Protein AF-U1FD14-F1 (afdb_monomer)

Structure (mmCIF, N/CA/C/O backbone):
data_AF-U1FD14-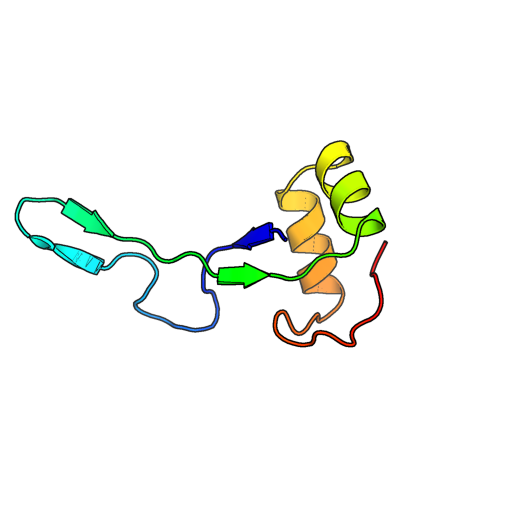F1
#
_entry.id   AF-U1FD14-F1
#
loop_
_atom_site.group_PDB
_atom_site.id
_atom_site.type_symbol
_atom_site.label_atom_id
_atom_site.label_alt_id
_atom_site.label_comp_id
_atom_site.label_asym_id
_atom_site.label_entity_id
_atom_site.label_seq_id
_atom_site.pdbx_PDB_ins_code
_atom_site.Cartn_x
_atom_site.Cartn_y
_atom_site.Cartn_z
_atom_site.occupancy
_atom_site.B_iso_or_equiv
_atom_site.auth_seq_id
_atom_site.auth_comp_id
_atom_site.auth_asym_id
_atom_site.auth_atom_id
_atom_site.pdbx_PDB_model_num
ATOM 1 N N . LEU A 1 1 ? 6.699 -4.920 1.133 1.00 82.31 1 LEU A N 1
ATOM 2 C CA . LEU A 1 1 ? 5.297 -4.615 1.507 1.00 82.31 1 LEU A CA 1
ATOM 3 C C . LEU A 1 1 ? 5.231 -3.148 1.899 1.00 82.31 1 LEU A C 1
ATOM 5 O O . LEU A 1 1 ? 6.144 -2.698 2.580 1.00 82.31 1 LEU A O 1
ATOM 9 N N . MET A 1 2 ? 4.190 -2.434 1.484 1.00 87.38 2 MET A N 1
ATOM 10 C CA . MET A 1 2 ? 3.886 -1.067 1.914 1.00 87.38 2 MET A CA 1
ATOM 11 C C . MET A 1 2 ? 2.537 -1.052 2.632 1.00 87.38 2 MET A C 1
ATOM 13 O O . MET A 1 2 ? 1.622 -1.757 2.215 1.00 87.38 2 MET A O 1
ATOM 17 N N . TRP A 1 3 ? 2.406 -0.265 3.699 1.00 86.38 3 TRP A N 1
ATOM 18 C CA . TRP A 1 3 ? 1.129 -0.068 4.385 1.00 86.38 3 TRP A CA 1
ATOM 19 C C . TRP A 1 3 ? 0.451 1.185 3.850 1.00 86.38 3 TRP A C 1
ATOM 21 O O . TRP A 1 3 ? 1.058 2.253 3.846 1.00 86.38 3 TRP A O 1
ATOM 31 N N . VAL A 1 4 ? -0.791 1.047 3.397 1.00 81.75 4 VAL A N 1
ATOM 32 C CA . VAL A 1 4 ? -1.572 2.144 2.824 1.00 81.75 4 VAL A CA 1
ATOM 33 C C . VAL A 1 4 ? -2.953 2.237 3.455 1.00 81.75 4 VAL A C 1
ATOM 35 O O . VAL A 1 4 ? -3.467 1.254 3.994 1.00 81.75 4 VAL A O 1
ATOM 38 N N . HIS A 1 5 ? -3.577 3.411 3.368 1.00 79.00 5 HIS A N 1
ATOM 39 C CA . HIS A 1 5 ? -4.978 3.549 3.751 1.00 79.00 5 HIS A CA 1
ATOM 40 C C . HIS A 1 5 ? -5.872 2.661 2.866 1.00 79.00 5 HIS A C 1
ATOM 42 O O . HIS A 1 5 ? -5.610 2.507 1.674 1.00 79.00 5 HIS A O 1
ATOM 48 N N . PRO A 1 6 ? -6.937 2.059 3.416 1.00 71.62 6 PRO A N 1
ATOM 49 C CA . PRO A 1 6 ? -7.843 1.205 2.664 1.00 71.62 6 PRO A CA 1
ATOM 50 C C . PRO A 1 6 ? -8.799 2.057 1.820 1.00 71.62 6 PRO A C 1
ATOM 52 O O . PRO A 1 6 ? -9.966 2.239 2.156 1.00 71.62 6 PRO A O 1
ATOM 55 N N . PHE A 1 7 ? -8.308 2.571 0.694 1.00 67.12 7 PHE A N 1
ATOM 56 C CA . PHE A 1 7 ? -9.063 3.451 -0.209 1.00 67.12 7 PHE A CA 1
ATOM 57 C C . PHE A 1 7 ? -10.314 2.781 -0.805 1.00 67.12 7 PHE A C 1
ATOM 59 O O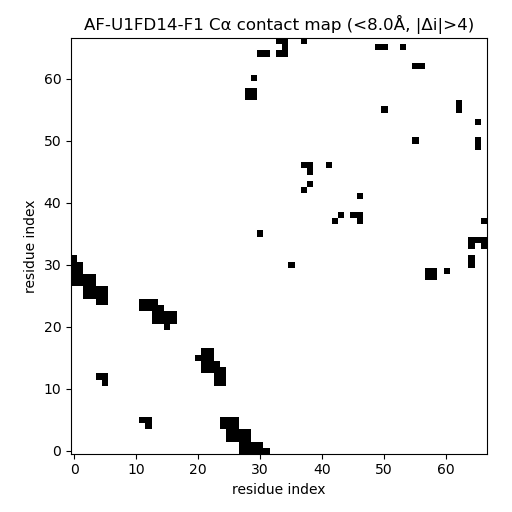 . PHE A 1 7 ? -11.237 3.455 -1.252 1.00 67.12 7 PHE A O 1
ATOM 66 N N . THR A 1 8 ? -10.347 1.445 -0.825 1.00 63.31 8 THR A N 1
ATOM 67 C CA . THR A 1 8 ? -11.406 0.642 -1.451 1.00 63.31 8 THR A CA 1
ATOM 68 C C . THR A 1 8 ? -12.560 0.289 -0.510 1.00 63.31 8 THR A C 1
ATOM 70 O O . THR A 1 8 ? -13.561 -0.255 -0.971 1.00 63.31 8 THR A O 1
ATOM 73 N N . ALA A 1 9 ? -12.440 0.554 0.795 1.00 65.25 9 ALA A N 1
ATOM 74 C CA . ALA A 1 9 ? -13.438 0.188 1.798 1.00 65.25 9 ALA A CA 1
ATOM 75 C C . ALA A 1 9 ? -13.842 1.4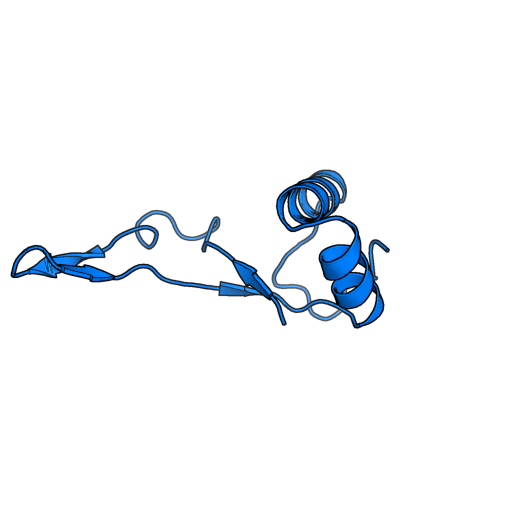18 2.622 1.00 65.25 9 ALA A C 1
ATOM 77 O O . ALA A 1 9 ? -13.311 1.671 3.705 1.00 65.25 9 ALA A O 1
ATOM 78 N N . GLY A 1 10 ? -14.786 2.198 2.085 1.00 62.25 10 GLY A N 1
ATOM 79 C CA . GLY A 1 10 ? -15.350 3.352 2.787 1.00 62.25 10 GLY A CA 1
ATOM 80 C C . GLY A 1 10 ? -15.900 2.955 4.163 1.00 62.25 10 GLY A C 1
ATOM 81 O O . GLY A 1 10 ? -16.627 1.970 4.274 1.00 62.25 10 GLY A O 1
ATOM 82 N N . GLY A 1 11 ? -15.530 3.708 5.204 1.00 66.31 11 GLY A N 1
ATOM 83 C CA . GLY A 1 11 ? -15.918 3.452 6.599 1.00 66.31 11 GLY A CA 1
ATOM 84 C C . GLY A 1 11 ? -14.877 2.711 7.449 1.00 66.31 11 GLY A C 1
ATOM 85 O O . GLY A 1 11 ? -15.109 2.510 8.638 1.00 66.31 11 GLY A O 1
ATOM 86 N N . LEU A 1 12 ? -13.732 2.320 6.872 1.00 69.75 12 LEU A N 1
ATOM 87 C CA . LEU A 1 12 ? -12.580 1.763 7.603 1.00 69.75 12 LEU A CA 1
ATOM 88 C C . LEU A 1 12 ? -11.420 2.764 7.760 1.00 69.75 12 LEU A C 1
ATOM 90 O O . LEU A 1 12 ? -10.318 2.395 8.164 1.00 69.75 12 LEU A O 1
ATOM 94 N N . ASP A 1 13 ? -11.634 4.034 7.439 1.00 71.06 13 ASP A N 1
ATOM 95 C CA . ASP A 1 13 ? -10.642 5.088 7.643 1.00 71.06 13 ASP A CA 1
ATOM 96 C C . ASP A 1 13 ? -10.463 5.401 9.133 1.00 71.06 13 ASP A C 1
ATOM 98 O O . ASP A 1 13 ? -9.333 5.545 9.605 1.00 71.06 13 ASP A O 1
ATOM 102 N N . ARG A 1 14 ? -11.571 5.462 9.882 1.00 79.75 14 ARG A N 1
ATOM 103 C CA . ARG A 1 14 ? -11.568 5.787 11.306 1.00 79.75 14 ARG A CA 1
ATOM 104 C C . ARG A 1 14 ? -12.817 5.246 12.003 1.00 79.75 14 ARG A C 1
ATOM 106 O O . ARG A 1 14 ? -13.898 5.815 11.896 1.00 79.75 14 ARG A O 1
ATOM 113 N N . VAL A 1 15 ? -12.652 4.171 12.767 1.00 85.12 15 VAL A N 1
ATOM 114 C CA . VAL A 1 15 ? -13.731 3.557 13.554 1.00 85.12 15 VAL A CA 1
ATOM 115 C C . VAL A 1 15 ? -13.581 3.968 15.016 1.00 85.12 15 VAL A C 1
ATOM 117 O O . VAL A 1 15 ? -12.525 3.756 15.613 1.00 85.12 15 VAL A O 1
ATOM 120 N N . ASP A 1 16 ? -14.623 4.577 15.581 1.00 89.38 16 ASP A N 1
ATOM 121 C CA . ASP A 1 16 ? -14.714 4.880 1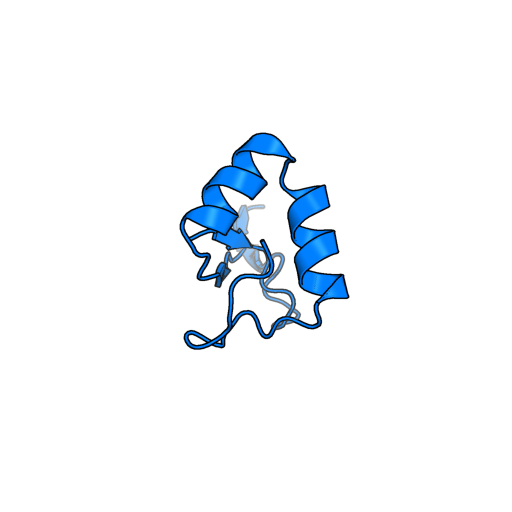7.015 1.00 89.38 16 ASP A CA 1
ATOM 122 C C . ASP A 1 16 ? -14.934 3.581 17.805 1.00 89.38 16 ASP A C 1
ATOM 124 O O . ASP A 1 16 ? -15.804 2.780 17.454 1.00 89.38 16 ASP A O 1
ATOM 128 N N . VAL A 1 17 ? -14.137 3.360 18.851 1.00 91.75 17 VAL A N 1
ATOM 129 C CA . VAL A 1 17 ? -14.237 2.183 19.734 1.00 91.75 17 VAL A CA 1
ATOM 130 C C . VAL A 1 17 ? -14.625 2.551 21.171 1.00 91.75 17 VAL A C 1
ATOM 132 O O . VAL A 1 17 ? -14.562 1.702 22.058 1.00 91.75 17 VAL A O 1
ATOM 135 N N . GLY A 1 18 ? -15.065 3.790 21.397 1.00 92.44 18 GLY A N 1
ATOM 136 C CA . GLY A 1 18 ? -15.408 4.328 22.710 1.00 92.44 18 GLY A CA 1
ATOM 137 C C . GLY A 1 18 ? -14.239 5.046 23.383 1.00 92.44 18 GLY A C 1
ATOM 138 O O . GLY A 1 18 ? -13.101 5.011 22.920 1.00 92.44 18 GLY A O 1
ATOM 139 N N . ASP A 1 19 ? -14.533 5.744 24.482 1.00 92.69 19 ASP A N 1
ATOM 140 C CA . ASP A 1 19 ? -13.551 6.448 25.324 1.00 92.69 19 ASP A CA 1
ATOM 141 C C . ASP A 1 19 ? -12.645 7.452 24.577 1.00 92.69 19 ASP A C 1
ATOM 143 O O . ASP A 1 19 ? -11.529 7.752 25.001 1.00 92.69 19 ASP A O 1
ATOM 147 N N . GLY A 1 20 ? -13.123 7.995 23.452 1.00 91.19 20 GLY A N 1
ATOM 148 C CA . GLY A 1 20 ? -12.353 8.907 22.599 1.00 91.19 20 GLY A CA 1
ATOM 149 C C . GLY A 1 20 ? -11.242 8.223 21.793 1.00 91.19 20 GLY A C 1
ATOM 150 O O . GLY A 1 20 ? -10.399 8.912 21.211 1.00 91.19 20 GLY A O 1
ATOM 151 N N . LEU A 1 21 ? -11.228 6.889 21.749 1.00 91.31 21 LEU A N 1
ATOM 152 C CA . LEU A 1 21 ? -10.275 6.093 20.990 1.00 91.31 21 LEU A CA 1
ATOM 153 C C . LEU A 1 21 ? -10.806 5.789 19.592 1.00 91.31 21 LEU A C 1
ATOM 155 O O . LEU A 1 21 ? -11.972 5.461 19.385 1.00 91.31 21 LEU A O 1
ATOM 159 N N . PHE A 1 22 ? -9.896 5.841 18.625 1.00 89.19 22 PHE A N 1
ATOM 160 C CA . PHE A 1 22 ? -10.188 5.507 17.241 1.00 89.19 22 PHE A CA 1
ATOM 161 C C . PHE A 1 22 ? -9.178 4.500 16.724 1.00 89.19 22 PHE A C 1
ATOM 163 O O . PHE A 1 22 ? -7.975 4.636 16.957 1.00 89.19 22 PHE A O 1
ATOM 170 N N . VAL A 1 23 ? -9.669 3.529 15.966 1.00 87.00 23 VAL A N 1
ATOM 171 C CA . VAL A 1 23 ? -8.831 2.613 15.198 1.00 87.00 23 VAL A CA 1
ATOM 172 C C . VAL A 1 23 ? -8.890 2.995 13.725 1.00 87.00 23 VAL A C 1
ATOM 174 O O . VAL A 1 23 ? -9.944 3.358 13.203 1.00 87.00 23 VAL A O 1
ATOM 177 N N . HIS A 1 24 ? -7.745 2.924 13.056 1.00 83.50 24 HIS A N 1
ATOM 178 C CA . HIS A 1 24 ? -7.657 3.026 11.605 1.00 83.50 24 HIS A CA 1
ATOM 179 C C . HIS A 1 24 ? -7.092 1.715 11.069 1.00 83.50 24 HIS A C 1
ATOM 181 O O . HIS A 1 24 ? -6.299 1.045 11.735 1.00 83.50 24 HIS A O 1
ATOM 187 N N . TRP A 1 25 ? -7.519 1.343 9.871 1.00 83.94 25 TRP A N 1
ATOM 188 C CA . TRP A 1 25 ? -7.069 0.125 9.216 1.00 83.94 25 TRP A CA 1
ATOM 189 C C . TRP A 1 25 ? -5.960 0.460 8.221 1.00 83.94 25 TRP A C 1
ATOM 191 O O . TRP A 1 25 ? -5.953 1.537 7.625 1.00 83.94 25 TRP A O 1
ATOM 201 N N . LEU A 1 26 ? -5.023 -0.468 8.039 1.00 85.00 26 LEU A N 1
ATOM 202 C CA . LEU A 1 26 ? -3.976 -0.379 7.027 1.00 85.00 26 LEU A CA 1
ATOM 203 C C . LEU A 1 26 ? -4.059 -1.603 6.122 1.00 85.00 26 LEU A C 1
ATOM 205 O O . LEU A 1 26 ? -4.134 -2.739 6.591 1.00 85.00 26 LEU A O 1
ATOM 209 N N . MET A 1 27 ? -4.038 -1.365 4.816 1.00 83.81 27 MET A N 1
ATOM 210 C CA . MET A 1 27 ? -3.944 -2.406 3.806 1.00 83.81 27 MET A CA 1
ATOM 211 C C . MET A 1 27 ? -2.471 -2.659 3.482 1.00 83.81 27 MET A C 1
ATOM 213 O O . MET A 1 27 ? -1.714 -1.729 3.207 1.00 83.81 27 MET A O 1
ATOM 217 N N . GLY A 1 28 ? -2.064 -3.927 3.508 1.00 85.81 28 GLY A N 1
ATOM 218 C CA . GLY A 1 28 ? -0.746 -4.336 3.038 1.00 85.81 28 GLY A CA 1
ATOM 219 C C . GLY A 1 28 ? -0.734 -4.432 1.516 1.00 85.81 28 GLY A C 1
ATOM 220 O O . GLY A 1 28 ? -1.306 -5.363 0.956 1.00 85.81 28 GLY A O 1
ATOM 221 N N . MET A 1 29 ? -0.063 -3.495 0.853 1.00 86.56 29 MET A N 1
ATOM 222 C CA . MET A 1 29 ? 0.132 -3.498 -0.591 1.00 86.56 29 MET A CA 1
ATOM 223 C C . MET A 1 29 ? 1.461 -4.189 -0.953 1.00 86.56 29 MET A C 1
ATOM 225 O O . MET A 1 29 ? 2.531 -3.790 -0.462 1.00 86.56 29 MET A O 1
ATOM 229 N N . PRO A 1 30 ? 1.442 -5.212 -1.822 1.00 87.19 30 PRO A N 1
ATOM 230 C CA . PRO A 1 30 ? 2.656 -5.813 -2.350 1.00 87.19 30 PRO A CA 1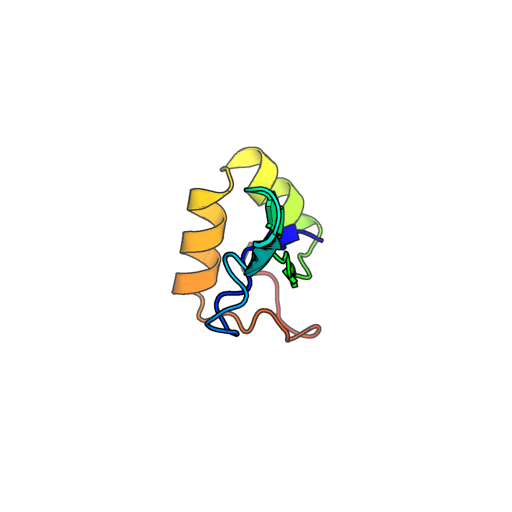
ATOM 231 C C . PRO A 1 30 ? 3.390 -4.816 -3.261 1.00 87.19 30 PRO A C 1
ATOM 233 O O . PRO A 1 30 ? 2.817 -4.236 -4.188 1.00 87.19 30 PRO A O 1
ATOM 236 N N . ILE A 1 31 ? 4.681 -4.640 -2.991 1.00 91.19 31 ILE A N 1
ATOM 237 C CA . ILE A 1 31 ? 5.609 -3.860 -3.815 1.00 91.19 31 ILE A CA 1
ATOM 238 C C . ILE A 1 31 ? 6.838 -4.710 -4.108 1.00 91.19 31 ILE A C 1
ATOM 240 O O . ILE A 1 31 ? 7.224 -5.540 -3.275 1.00 91.19 31 ILE A O 1
ATOM 244 N N . THR A 1 32 ? 7.433 -4.506 -5.277 1.00 91.62 32 THR A N 1
ATOM 245 C CA . THR A 1 32 ? 8.703 -5.135 -5.646 1.00 91.62 32 THR A CA 1
ATOM 246 C C . THR A 1 32 ? 9.869 -4.489 -4.890 1.00 91.62 32 THR A C 1
ATOM 248 O O . THR A 1 32 ? 9.732 -3.432 -4.270 1.00 91.62 32 THR A O 1
ATOM 251 N N . GLU A 1 33 ? 11.047 -5.112 -4.941 1.00 93.75 33 GLU A N 1
ATOM 252 C CA . GLU A 1 33 ? 12.254 -4.527 -4.346 1.00 93.75 33 GLU A CA 1
ATOM 253 C C . GLU A 1 33 ? 12.686 -3.235 -5.062 1.00 93.75 33 GLU A C 1
ATOM 255 O O . GLU A 1 33 ? 13.084 -2.272 -4.410 1.00 93.75 33 GLU A O 1
ATOM 260 N N . ALA A 1 34 ? 12.537 -3.174 -6.390 1.00 94.44 34 ALA A N 1
ATOM 261 C CA . ALA A 1 34 ? 12.803 -1.961 -7.166 1.00 94.44 34 ALA A CA 1
ATOM 262 C C . ALA A 1 34 ? 11.882 -0.808 -6.735 1.00 94.44 34 ALA A C 1
ATOM 264 O O . ALA A 1 34 ? 12.330 0.323 -6.549 1.00 94.44 34 ALA A O 1
ATOM 265 N N . GLU A 1 35 ? 10.608 -1.112 -6.494 1.00 94.12 35 GLU A N 1
ATOM 266 C CA . GLU A 1 35 ? 9.636 -0.150 -5.981 1.00 94.12 35 GLU A CA 1
ATOM 267 C C . GLU A 1 35 ? 9.949 0.302 -4.554 1.00 94.12 35 GLU A C 1
ATOM 269 O O . GLU A 1 35 ? 9.812 1.487 -4.266 1.00 94.12 35 GLU A O 1
ATOM 274 N N . ARG A 1 36 ? 10.427 -0.595 -3.677 1.00 94.50 36 ARG A N 1
ATOM 275 C CA . ARG A 1 36 ? 10.893 -0.225 -2.328 1.00 94.50 36 ARG A CA 1
ATOM 276 C C . ARG A 1 36 ? 12.051 0.770 -2.395 1.00 94.50 36 ARG A C 1
ATOM 278 O O . ARG A 1 36 ? 11.995 1.809 -1.745 1.00 94.50 36 ARG A O 1
ATOM 285 N N . ILE A 1 37 ? 13.072 0.477 -3.199 1.00 96.50 37 ILE A N 1
ATOM 286 C CA . ILE A 1 37 ? 14.247 1.348 -3.364 1.00 96.50 37 ILE A CA 1
ATOM 287 C C . ILE A 1 37 ? 13.829 2.713 -3.926 1.00 96.50 37 ILE A C 1
ATOM 289 O O . ILE A 1 37 ? 14.282 3.762 -3.459 1.00 96.50 37 ILE 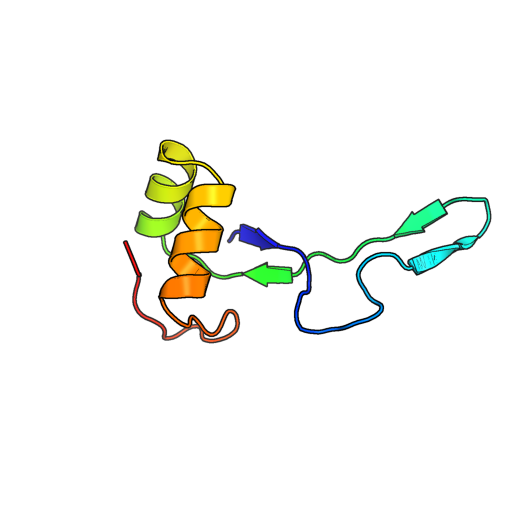A O 1
ATOM 293 N N . TRP A 1 38 ? 12.938 2.715 -4.918 1.00 95.94 38 TRP A N 1
ATOM 294 C CA . TRP A 1 38 ? 12.435 3.948 -5.511 1.00 95.94 38 TRP A CA 1
ATOM 295 C C . TRP A 1 38 ? 11.613 4.765 -4.515 1.00 95.94 38 TRP A C 1
ATOM 297 O O . TRP A 1 38 ? 11.825 5.972 -4.419 1.00 95.94 38 TRP A O 1
ATOM 307 N N . LEU A 1 39 ? 10.730 4.121 -3.745 1.00 94.62 39 LEU A N 1
ATOM 308 C CA . LEU A 1 39 ? 9.961 4.741 -2.664 1.00 94.62 39 LEU A CA 1
ATOM 309 C C . LEU A 1 39 ? 10.885 5.405 -1.635 1.00 94.62 39 LEU A C 1
ATOM 311 O O . LEU A 1 39 ? 10.668 6.559 -1.280 1.00 94.62 39 LEU A O 1
ATOM 315 N N . GLU A 1 40 ? 11.932 4.714 -1.187 1.00 95.06 40 GLU A N 1
ATOM 316 C CA . GLU A 1 40 ? 12.894 5.247 -0.209 1.00 95.06 40 GLU A CA 1
ATOM 317 C C . GLU A 1 40 ? 13.672 6.455 -0.746 1.00 95.06 40 GLU A C 1
ATOM 319 O O . GLU A 1 40 ? 14.034 7.349 0.016 1.00 95.06 40 GLU A O 1
ATOM 324 N N . THR A 1 41 ? 13.891 6.507 -2.060 1.00 97.19 41 THR A N 1
ATOM 325 C CA . THR A 1 41 ? 14.629 7.592 -2.719 1.00 97.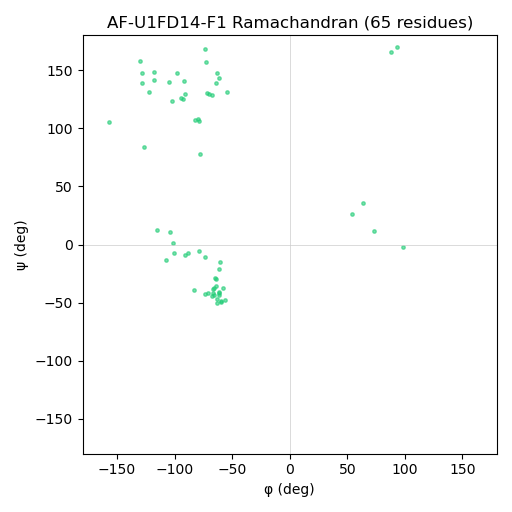19 41 THR A CA 1
ATOM 326 C C . THR A 1 41 ? 13.751 8.813 -3.011 1.00 97.19 41 THR A C 1
ATOM 328 O O . THR A 1 41 ? 14.211 9.945 -2.888 1.00 97.19 41 THR A O 1
ATOM 331 N N . ASN A 1 42 ? 12.500 8.597 -3.429 1.00 96.62 42 ASN A N 1
ATOM 332 C CA . ASN A 1 42 ? 11.624 9.646 -3.970 1.00 96.62 42 ASN A CA 1
ATOM 333 C C . ASN A 1 42 ? 10.499 10.060 -3.009 1.00 96.62 42 ASN A C 1
ATOM 335 O O . ASN A 1 42 ? 9.864 11.092 -3.216 1.00 96.62 42 ASN A O 1
ATOM 339 N N . GLY A 1 43 ? 10.259 9.278 -1.957 1.00 94.31 43 GLY A N 1
ATOM 340 C CA . GLY A 1 43 ? 9.224 9.5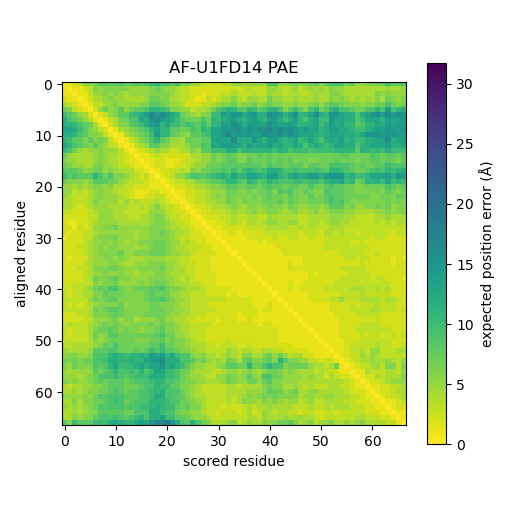28 -0.963 1.00 94.31 43 GLY A CA 1
ATOM 341 C C . GLY A 1 43 ? 7.854 8.946 -1.318 1.00 94.31 43 GLY A C 1
ATOM 342 O O . GLY A 1 43 ? 7.569 8.551 -2.451 1.00 94.31 43 GLY A O 1
ATOM 343 N N . TYR A 1 44 ? 6.994 8.896 -0.298 1.00 90.50 44 TYR A N 1
ATOM 344 C CA . TYR A 1 44 ? 5.676 8.260 -0.354 1.00 90.50 44 TYR A CA 1
ATOM 345 C C . TYR A 1 44 ? 4.728 8.927 -1.356 1.00 90.50 44 TYR A C 1
ATOM 347 O O . TYR A 1 44 ? 4.188 8.242 -2.222 1.00 90.50 44 TYR A O 1
ATOM 355 N N . ASP A 1 45 ? 4.576 10.251 -1.300 1.00 91.06 45 ASP A N 1
ATOM 356 C CA . ASP A 1 45 ? 3.613 10.972 -2.145 1.00 91.06 45 ASP A CA 1
ATOM 357 C C . ASP A 1 45 ? 3.920 10.806 -3.641 1.00 91.06 45 ASP A C 1
ATOM 359 O O . ASP A 1 45 ? 3.024 10.556 -4.450 1.00 91.06 45 ASP A O 1
ATOM 363 N N . ALA A 1 46 ? 5.204 10.862 -4.010 1.00 94.19 46 ALA A N 1
ATOM 364 C CA . ALA A 1 46 ? 5.647 10.638 -5.383 1.00 94.19 46 ALA A CA 1
ATOM 365 C C . ALA A 1 46 ? 5.347 9.205 -5.854 1.00 94.19 46 ALA A C 1
ATOM 367 O O . ALA A 1 46 ? 5.007 8.985 -7.019 1.00 94.19 46 ALA A O 1
ATOM 368 N N . PHE A 1 47 ? 5.454 8.228 -4.951 1.00 92.12 47 PHE A N 1
ATOM 369 C CA . PHE A 1 47 ? 5.184 6.830 -5.263 1.00 92.12 47 PHE A CA 1
ATOM 370 C C . PHE A 1 47 ? 3.687 6.560 -5.426 1.00 92.12 47 PHE A C 1
ATOM 372 O O . PHE A 1 47 ? 3.297 5.917 -6.399 1.00 92.12 47 PHE A O 1
ATOM 379 N N . ILE A 1 48 ? 2.839 7.113 -4.553 1.00 89.19 48 ILE A N 1
ATOM 380 C CA . ILE A 1 48 ? 1.379 7.017 -4.688 1.00 89.19 48 ILE A CA 1
ATOM 381 C C . ILE A 1 48 ? 0.915 7.627 -6.010 1.00 89.19 48 ILE A C 1
ATOM 383 O O . ILE A 1 48 ? 0.235 6.945 -6.776 1.00 89.19 48 ILE A O 1
ATOM 387 N N . ALA A 1 49 ? 1.372 8.836 -6.346 1.00 89.88 49 ALA A N 1
ATOM 388 C CA . ALA A 1 49 ? 1.030 9.469 -7.619 1.00 89.88 49 ALA A CA 1
ATOM 389 C C . ALA A 1 49 ? 1.449 8.610 -8.826 1.00 89.88 49 ALA A C 1
ATOM 391 O O . ALA A 1 49 ? 0.736 8.527 -9.827 1.00 89.88 49 ALA A O 1
ATOM 392 N N . LYS A 1 50 ? 2.600 7.932 -8.748 1.00 90.94 50 LYS A N 1
ATOM 393 C CA . LYS A 1 50 ? 3.072 7.021 -9.799 1.00 90.94 50 LYS A CA 1
ATOM 394 C C . LYS A 1 50 ? 2.180 5.781 -9.934 1.00 90.94 50 LYS A C 1
ATOM 396 O O . LYS A 1 50 ? 1.881 5.384 -11.059 1.00 90.94 50 LYS A O 1
ATOM 401 N N . LEU A 1 51 ? 1.734 5.196 -8.821 1.00 87.94 51 LEU A N 1
ATOM 402 C CA . LEU A 1 51 ? 0.820 4.047 -8.810 1.00 87.94 51 LEU A CA 1
ATOM 403 C C . LEU A 1 51 ? -0.575 4.405 -9.338 1.00 87.94 51 LEU A C 1
ATOM 405 O O . LEU A 1 51 ? -1.131 3.659 -10.144 1.00 87.94 51 LEU A O 1
ATOM 409 N N . GLU A 1 52 ? -1.120 5.547 -8.917 1.00 86.50 52 GLU A N 1
ATOM 410 C CA . GLU A 1 52 ? -2.424 6.045 -9.369 1.00 86.50 52 GLU A CA 1
ATOM 411 C C . GLU A 1 52 ? -2.418 6.332 -10.876 1.00 86.50 52 GLU A C 1
ATOM 413 O O . GLU A 1 52 ? -3.292 5.856 -11.601 1.00 86.50 52 GLU A O 1
ATOM 418 N N . ASN A 1 53 ? -1.383 7.016 -11.379 1.00 88.19 53 ASN A N 1
ATOM 419 C CA . ASN A 1 53 ? -1.228 7.296 -12.811 1.00 88.19 53 ASN A CA 1
ATOM 420 C C . ASN A 1 53 ? -1.028 6.030 -13.657 1.00 88.19 53 ASN A C 1
ATOM 422 O O . ASN A 1 53 ? -1.394 6.007 -14.830 1.00 88.19 53 ASN A O 1
ATOM 426 N N . GLY A 1 54 ? -0.440 4.980 -13.077 1.00 85.88 54 GLY A N 1
ATOM 427 C CA . GLY A 1 54 ? -0.266 3.687 -13.737 1.00 85.88 54 GLY A CA 1
ATOM 428 C C . GLY A 1 54 ? -1.521 2.811 -13.750 1.00 85.88 54 GLY A C 1
ATOM 429 O O . GLY A 1 54 ? -1.488 1.741 -14.353 1.00 85.88 54 GLY A O 1
ATOM 430 N N . GLY A 1 55 ? -2.611 3.224 -13.090 1.00 82.25 55 GLY A N 1
ATOM 431 C CA . GLY A 1 55 ? -3.848 2.442 -13.015 1.00 82.25 55 GLY A CA 1
ATOM 432 C C . GLY A 1 55 ? -3.677 1.108 -12.283 1.00 82.25 55 GLY A C 1
ATOM 433 O O . GLY A 1 55 ? -4.267 0.102 -12.677 1.00 82.25 55 GLY A O 1
ATOM 434 N N . VAL A 1 56 ? -2.832 1.073 -11.249 1.00 81.75 56 VAL A N 1
ATOM 435 C CA . VAL A 1 56 ? -2.456 -0.176 -10.574 1.00 81.75 56 VAL A CA 1
ATOM 436 C C . VAL A 1 56 ? -3.618 -0.759 -9.778 1.00 81.75 56 VAL A C 1
ATOM 438 O O . VAL A 1 56 ? -4.195 -0.105 -8.913 1.00 81.75 56 VAL A O 1
ATOM 441 N N . ASN A 1 57 ? -3.892 -2.047 -9.988 1.00 80.94 57 ASN A N 1
ATOM 442 C CA . ASN A 1 57 ? -4.691 -2.822 -9.049 1.00 80.94 57 ASN A CA 1
ATOM 443 C C . ASN A 1 57 ? -3.820 -3.236 -7.854 1.00 80.94 57 ASN A C 1
ATOM 445 O O . ASN A 1 57 ? -2.996 -4.144 -7.959 1.00 80.94 57 ASN A O 1
ATOM 449 N N . TYR A 1 58 ? -4.034 -2.599 -6.701 1.00 77.38 58 TYR A N 1
ATOM 450 C CA . TYR A 1 58 ? -3.273 -2.841 -5.468 1.00 77.38 58 TYR A CA 1
ATOM 451 C C . TYR A 1 58 ? -3.359 -4.277 -4.929 1.00 77.38 58 TYR A C 1
ATOM 453 O O . TYR A 1 58 ? -2.552 -4.662 -4.086 1.00 77.38 58 TYR A O 1
ATOM 461 N N . THR A 1 59 ? -4.319 -5.070 -5.410 1.00 77.62 59 THR A N 1
ATOM 462 C CA . THR A 1 59 ? -4.519 -6.468 -5.001 1.00 77.62 59 THR A CA 1
ATOM 463 C C . THR A 1 59 ? -3.953 -7.487 -5.990 1.00 77.62 59 THR A C 1
ATOM 465 O O . THR A 1 59 ? -3.923 -8.680 -5.685 1.00 77.62 59 THR A O 1
ATOM 468 N N . ASP A 1 60 ? -3.479 -7.046 -7.161 1.00 84.69 60 ASP A N 1
ATOM 469 C CA . ASP A 1 60 ? -2.906 -7.945 -8.158 1.00 84.69 60 ASP A CA 1
ATOM 470 C C . ASP A 1 60 ? -1.442 -8.272 -7.837 1.00 8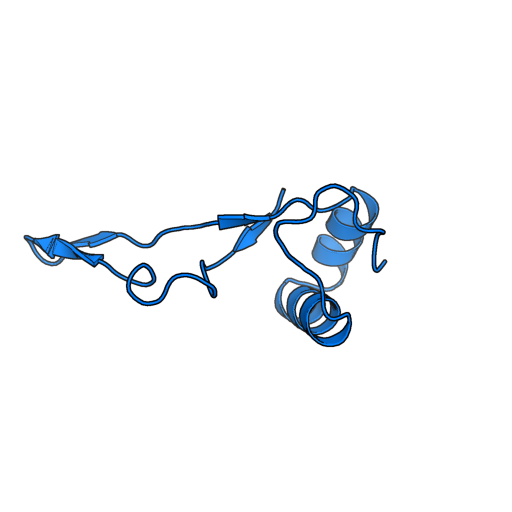4.69 60 ASP A C 1
ATOM 472 O O . ASP A 1 60 ? -0.536 -7.457 -8.010 1.00 84.69 60 ASP A O 1
ATOM 476 N N . LEU A 1 61 ? -1.211 -9.506 -7.390 1.00 83.62 61 LEU A N 1
ATOM 477 C CA . LEU A 1 61 ? 0.119 -10.040 -7.086 1.00 83.62 61 LEU A CA 1
ATOM 478 C C . LEU A 1 61 ? 0.957 -10.351 -8.334 1.00 83.62 61 LEU A C 1
ATOM 480 O O . LEU A 1 61 ? 2.140 -10.656 -8.199 1.00 83.62 61 LEU A O 1
ATOM 484 N N . ARG A 1 62 ? 0.355 -10.332 -9.527 1.00 85.81 62 ARG A N 1
ATOM 485 C CA . ARG A 1 62 ? 1.020 -10.642 -10.801 1.00 85.81 62 ARG A CA 1
ATOM 486 C C . ARG A 1 62 ? 1.385 -9.399 -11.602 1.00 85.81 62 ARG A C 1
ATOM 488 O O . ARG A 1 62 ? 1.904 -9.544 -12.704 1.00 85.81 62 ARG A O 1
ATOM 495 N N . ARG A 1 63 ? 1.096 -8.204 -11.083 1.00 86.81 63 ARG A N 1
ATOM 496 C CA . ARG A 1 63 ? 1.405 -6.955 -11.777 1.00 86.81 63 ARG A CA 1
ATOM 497 C C . ARG A 1 63 ? 2.911 -6.786 -11.974 1.00 86.81 63 ARG A C 1
ATOM 499 O O . ARG A 1 63 ? 3.705 -7.145 -11.101 1.00 86.81 63 ARG A O 1
ATOM 506 N N . ASP A 1 64 ? 3.276 -6.145 -13.075 1.00 87.44 64 ASP A N 1
ATOM 507 C CA . ASP A 1 64 ? 4.643 -5.690 -13.292 1.00 87.44 64 ASP A CA 1
ATOM 508 C C . ASP A 1 64 ? 4.978 -4.479 -12.401 1.00 87.44 64 ASP A C 1
ATOM 510 O O . ASP A 1 64 ? 4.102 -3.743 -11.924 1.00 87.44 64 ASP A O 1
ATOM 514 N N . SER A 1 65 ? 6.277 -4.284 -12.167 1.00 87.19 65 SER A N 1
ATOM 515 C CA . SER A 1 65 ? 6.812 -3.080 -11.523 1.00 87.19 65 SER A CA 1
ATOM 516 C C . SER A 1 65 ? 6.547 -1.854 -12.400 1.00 87.19 65 SER A C 1
ATOM 518 O O . SER A 1 65 ? 6.733 -1.912 -13.613 1.00 87.19 65 SER A O 1
ATOM 520 N N . LEU A 1 66 ? 6.168 -0.725 -11.793 1.00 86.75 66 LEU A N 1
ATOM 521 C CA . LEU A 1 66 ? 6.112 0.567 -12.503 1.00 86.75 66 LEU A CA 1
ATOM 522 C C . LEU A 1 66 ? 7.438 1.340 -12.479 1.00 86.75 66 LEU A C 1
ATOM 524 O O . LEU A 1 66 ? 7.547 2.421 -13.076 1.00 86.75 66 LEU A O 1
ATOM 528 N N . VAL A 1 67 ? 8.399 0.838 -11.707 1.00 85.44 67 VAL A N 1
ATOM 529 C CA . VAL A 1 67 ? 9.770 1.342 -11.585 1.00 85.44 67 VAL A CA 1
ATOM 530 C C . VAL A 1 67 ? 10.687 0.492 -12.439 1.00 85.44 67 VAL A C 1
ATOM 532 O O . VAL A 1 67 ? 10.582 -0.752 -12.308 1.00 85.44 67 VAL A O 1
#

Mean predicted aligned error: 5.23 Å

pLDDT: mean 85.72, std 8.38, range [62.25, 97.19]

Radius of gyration: 14.12 Å; Cα contacts (8 Å, |Δi|>4): 68; chains: 1; bounding box: 30×22×39 Å

Sequence (67 aa):
LMWVHPFTAGGLDRVDVGDGLFVHWLMGMPITEAERIWLETNGYDAFIAKLENGGVNYTDLRRDSLV

Nearest PDB structures (foldseek):
  3k5j-assembly1_A  TM=8.866E-01  e=2.834E-02  Neisseria gonorrhoeae FA 1090

Solvent-accessible surface area (backbone atoms only — not comparable to full-atom values): 4320 Å² total; per-residue (Å²): 109,44,80,39,74,49,84,88,44,89,79,45,70,66,39,77,77,57,97,91,41,71,48,65,54,69,39,80,30,81,56,53,71,64,45,50,56,48,32,75,73,64,34,66,70,58,44,51,55,51,42,62,75,65,68,62,62,71,82,54,88,81,64,79,76,94,103

Organism: NCBI:txid1160719

Secondary structure (DSSP, 8-state):
-EEE--TTSTT-S-EEEETTEEE---EEE---HHHHHHHHHH-HHHHHHHHHHTT--TT-TTPPP--

InterPro domains:
  IPR020941 Suppressor of fused-like domain [PF05076] (2-63)

Foldseek 3Di:
DDWDAPPPDPPQQWDDPDPPDIDHDTDDFDADPVLVVVCVVPHDVVSVVLCVVVVDDSPDPPDDHSD